Protein AF-A0A0M9ZND5-F1 (afdb_monomer_lite)

Foldseek 3Di:
DDDDDQWDWDQDDPDPVSVVVCVVPIGTDGDDDDDDDDDDDDPPPADAQPCVVVLVVPVVSVVVVVVVQVVCCVVVVHGPCCCNHVVPPVD

Secondary structure (DSSP, 8-state):
-PPP-SEE-----SSHHHHHHHHHH--PEEPPP-PPP-----TT---TTTTHHHHHH-HHHHHHHHHHHHHHHHHHSS-HHHHHHH--TT-

Sequence (91 aa):
SRAHFDHRAVVVAGSVEEAREGLAVVRPGGVVGGRLGVLFTGQGSQRVGMGRELYDSFPVFAEAFDEVCAAVDERLGCSLKDVVFEGGGLL

Structure (mmCIF, N/CA/C/O backbone):
data_AF-A0A0M9ZND5-F1
#
_entry.id   AF-A0A0M9ZND5-F1
#
loop_
_atom_site.group_PDB
_atom_site.id
_atom_site.type_symbol
_atom_site.label_atom_id
_atom_site.label_alt_id
_atom_site.label_comp_id
_atom_site.label_asym_id
_atom_site.label_entity_id
_atom_site.label_seq_id
_atom_site.pdbx_PDB_ins_code
_atom_site.Cartn_x
_atom_site.Cartn_y
_atom_site.Cartn_z
_atom_site.occupancy
_atom_site.B_iso_or_equiv
_atom_site.auth_seq_id
_atom_site.auth_comp_id
_atom_site.auth_asym_id
_atom_site.auth_atom_id
_atom_site.pdbx_PDB_model_num
ATOM 1 N N . SER A 1 1 ? 0.446 -11.338 -21.671 1.00 76.69 1 SER A N 1
ATOM 2 C CA . SER A 1 1 ? 1.520 -11.581 -20.685 1.00 76.69 1 SER A CA 1
ATOM 3 C C . SER A 1 1 ? 2.867 -11.516 -21.392 1.00 76.69 1 SER A C 1
ATOM 5 O O . SER A 1 1 ? 2.919 -11.892 -22.558 1.00 76.69 1 SER A O 1
ATOM 7 N N . ARG A 1 2 ? 3.921 -10.997 -20.746 1.00 88.31 2 ARG A N 1
ATOM 8 C CA . ARG A 1 2 ? 5.302 -11.016 -21.268 1.00 88.31 2 ARG A CA 1
ATOM 9 C C . ARG A 1 2 ? 6.065 -12.174 -20.623 1.00 88.31 2 ARG A C 1
ATOM 11 O O . ARG A 1 2 ? 5.749 -12.562 -19.503 1.00 88.31 2 ARG A O 1
ATOM 18 N N . ALA A 1 3 ? 7.066 -12.709 -21.315 1.00 89.75 3 ALA A N 1
ATOM 19 C CA . ALA A 1 3 ? 7.968 -13.689 -20.718 1.00 89.75 3 ALA A CA 1
ATOM 20 C C . ALA A 1 3 ? 8.778 -13.053 -19.573 1.00 89.75 3 ALA A C 1
ATOM 22 O O . ALA A 1 3 ? 9.166 -11.885 -19.653 1.00 89.75 3 ALA A O 1
ATOM 23 N N . HIS A 1 4 ? 9.030 -13.825 -18.517 1.00 86.88 4 HIS A N 1
ATOM 24 C CA . HIS A 1 4 ? 9.865 -13.411 -17.394 1.00 86.88 4 HIS A CA 1
ATOM 25 C C . HIS A 1 4 ? 11.276 -13.977 -17.559 1.00 86.88 4 HIS A C 1
ATOM 27 O O . HIS A 1 4 ? 11.446 -15.190 -17.597 1.00 86.88 4 HIS A O 1
ATOM 33 N N . PHE A 1 5 ? 12.270 -13.092 -17.621 1.00 91.38 5 PHE A N 1
ATOM 34 C CA . PHE A 1 5 ? 13.685 -13.451 -17.741 1.00 91.38 5 PHE A CA 1
ATOM 35 C C . PHE A 1 5 ? 14.432 -13.282 -16.408 1.00 91.38 5 PHE A C 1
ATOM 37 O O . PHE A 1 5 ? 13.906 -12.684 -15.456 1.00 91.38 5 PHE A O 1
ATOM 44 N N . ASP A 1 6 ? 15.666 -13.787 -16.368 1.00 94.00 6 ASP A N 1
ATOM 45 C CA . ASP A 1 6 ? 16.559 -13.771 -15.198 1.00 94.00 6 ASP A CA 1
ATOM 46 C C . ASP A 1 6 ? 17.170 -12.394 -14.907 1.00 94.00 6 ASP A C 1
ATOM 48 O O . ASP A 1 6 ? 17.720 -12.169 -13.833 1.00 94.00 6 ASP A O 1
ATOM 52 N N . HIS A 1 7 ? 17.035 -11.453 -15.841 1.00 94.75 7 HIS A N 1
ATOM 53 C CA . HIS A 1 7 ? 17.460 -10.067 -15.694 1.00 94.75 7 HIS A CA 1
ATOM 54 C C . HIS A 1 7 ? 16.245 -9.149 -15.749 1.00 94.75 7 HIS A C 1
ATOM 56 O O . HIS A 1 7 ? 15.479 -9.176 -16.716 1.00 94.75 7 HIS A O 1
ATOM 62 N N . ARG A 1 8 ? 16.049 -8.344 -14.699 1.00 94.94 8 ARG A N 1
ATOM 63 C CA . ARG A 1 8 ? 14.856 -7.501 -14.544 1.00 94.94 8 ARG A CA 1
ATOM 64 C C . ARG A 1 8 ? 15.221 -6.084 -14.127 1.00 94.94 8 ARG A C 1
ATOM 66 O O . ARG A 1 8 ? 16.171 -5.863 -13.382 1.00 94.94 8 ARG A O 1
ATOM 73 N N . ALA A 1 9 ? 14.430 -5.136 -14.609 1.00 95.19 9 ALA A N 1
ATOM 74 C CA . ALA A 1 9 ? 14.502 -3.722 -14.274 1.00 95.19 9 ALA A CA 1
ATOM 75 C C . ALA A 1 9 ? 13.080 -3.168 -14.126 1.00 95.19 9 ALA A C 1
ATOM 77 O O . ALA A 1 9 ? 12.170 -3.596 -14.839 1.00 95.19 9 ALA A O 1
ATOM 78 N N . VAL A 1 10 ? 12.907 -2.220 -13.205 1.00 95.19 10 VAL A N 1
ATOM 79 C CA . VAL A 1 10 ? 11.662 -1.478 -12.976 1.00 95.19 10 VAL A CA 1
ATOM 80 C C . VAL A 1 10 ? 12.018 0.001 -12.884 1.00 95.19 10 VAL A C 1
ATOM 82 O O . VAL A 1 10 ? 13.009 0.355 -12.250 1.00 95.19 10 VAL A O 1
ATOM 85 N N . VAL A 1 11 ? 11.211 0.847 -13.517 1.00 97.25 11 VAL A N 1
ATOM 86 C CA . VAL A 1 11 ? 11.273 2.307 -13.392 1.00 97.25 11 VAL A CA 1
ATOM 87 C C . VAL A 1 11 ? 9.947 2.756 -12.790 1.00 97.25 11 VAL A C 1
ATOM 89 O O . VAL A 1 11 ? 8.892 2.374 -13.293 1.00 97.25 11 VAL A O 1
ATOM 92 N N . VAL A 1 12 ? 10.005 3.527 -11.704 1.00 97.62 12 VAL A N 1
ATOM 93 C CA . VAL A 1 12 ? 8.840 4.177 -11.091 1.00 97.62 12 VAL A CA 1
ATOM 94 C C . VAL A 1 12 ? 8.879 5.639 -11.512 1.00 97.62 12 VAL A C 1
ATOM 96 O O . VAL A 1 12 ? 9.898 6.293 -11.312 1.00 97.62 12 VAL A O 1
ATOM 99 N N . ALA A 1 13 ? 7.807 6.121 -12.130 1.00 97.75 13 ALA A N 1
ATOM 100 C CA . ALA A 1 13 ? 7.734 7.462 -12.698 1.00 97.75 13 ALA A CA 1
ATOM 101 C C . ALA A 1 13 ? 6.317 8.025 -12.549 1.00 97.75 13 ALA A C 1
ATOM 103 O O . ALA A 1 13 ? 5.342 7.293 -12.739 1.00 97.75 13 ALA A O 1
ATOM 104 N N . GLY A 1 14 ? 6.217 9.314 -12.224 1.00 97.38 14 GLY A N 1
ATOM 105 C CA . GLY A 1 14 ? 4.966 10.074 -12.185 1.00 97.38 14 GLY A CA 1
ATOM 106 C C . GL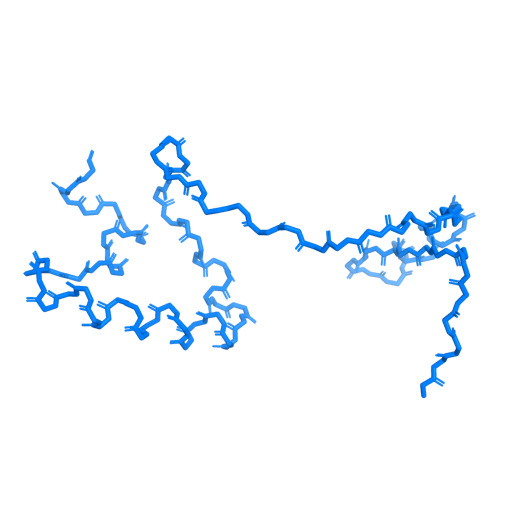Y A 1 14 ? 4.598 10.712 -13.529 1.00 97.38 14 GLY A C 1
ATOM 107 O O . GLY A 1 14 ? 3.471 11.171 -13.699 1.00 97.38 14 GLY A O 1
ATOM 108 N N . SER A 1 15 ? 5.523 10.717 -14.494 1.00 98.06 15 SER A N 1
ATOM 109 C CA . SER A 1 15 ? 5.348 11.299 -15.830 1.00 98.06 15 SER A CA 1
ATOM 110 C C . SER A 1 15 ? 6.040 10.476 -16.927 1.00 98.06 15 SER A C 1
ATOM 112 O O . SER A 1 15 ? 6.839 9.573 -16.663 1.00 98.06 15 SER A O 1
ATOM 114 N N . VAL A 1 16 ? 5.719 10.767 -18.193 1.00 98.25 16 VAL A N 1
ATOM 115 C CA . VAL A 1 16 ? 6.336 10.093 -19.352 1.00 98.25 16 VAL A CA 1
ATOM 116 C C . VAL A 1 16 ? 7.797 10.508 -19.503 1.00 98.25 16 VAL A C 1
ATOM 118 O O . VAL A 1 16 ? 8.643 9.689 -19.863 1.00 98.25 16 VAL A O 1
ATOM 121 N N . GLU A 1 17 ? 8.092 11.768 -19.218 1.00 98.25 17 GLU A N 1
ATOM 122 C CA . GLU A 1 17 ? 9.422 12.356 -19.237 1.00 98.25 17 GLU A CA 1
ATOM 123 C C . GLU A 1 17 ? 10.321 11.651 -18.214 1.00 98.25 17 GLU A C 1
ATOM 125 O O . GLU A 1 17 ? 11.353 11.097 -18.597 1.00 98.25 17 GLU A O 1
ATOM 130 N N . GLU A 1 18 ? 9.867 11.527 -16.961 1.00 98.19 18 GLU A N 1
ATOM 131 C CA . GLU A 1 18 ? 10.568 10.761 -15.919 1.00 98.19 18 GLU A CA 1
ATOM 132 C C . GLU A 1 18 ? 10.777 9.297 -16.324 1.00 98.19 18 GLU A C 1
ATOM 134 O O . GLU A 1 18 ? 11.856 8.733 -16.127 1.00 98.19 18 GLU A O 1
ATOM 139 N N . ALA A 1 19 ? 9.766 8.668 -16.936 1.00 98.25 19 ALA A N 1
ATOM 140 C CA . ALA A 1 19 ? 9.886 7.292 -17.401 1.00 98.25 19 ALA A CA 1
ATOM 141 C C . ALA A 1 19 ? 10.961 7.158 -18.489 1.00 98.25 19 ALA A C 1
ATOM 143 O O . ALA A 1 19 ? 11.734 6.201 -18.472 1.00 98.25 19 ALA A O 1
ATOM 144 N N . ARG A 1 20 ? 11.042 8.109 -19.429 1.00 98.25 20 ARG A N 1
ATOM 145 C CA . ARG A 1 20 ? 12.060 8.120 -20.491 1.00 98.25 20 ARG A CA 1
ATOM 146 C C . ARG A 1 20 ? 13.462 8.286 -19.931 1.00 98.25 20 ARG A C 1
ATOM 148 O O . ARG A 1 20 ? 14.356 7.547 -20.341 1.00 98.25 20 ARG A O 1
ATOM 155 N N . GLU A 1 21 ? 13.642 9.222 -19.009 1.00 98.00 21 GLU A N 1
ATOM 156 C CA . GLU A 1 21 ? 14.926 9.463 -18.354 1.00 98.00 21 GLU A CA 1
ATOM 157 C C . GLU A 1 21 ? 15.374 8.234 -17.560 1.00 98.00 21 GLU A C 1
ATOM 159 O O . GLU A 1 21 ? 16.490 7.749 -17.749 1.00 98.00 21 GLU A O 1
ATOM 164 N N . GLY A 1 22 ? 14.476 7.653 -16.758 1.00 97.94 22 GLY A N 1
ATOM 165 C CA . GLY A 1 22 ? 14.757 6.439 -15.995 1.00 97.94 22 GLY A CA 1
ATOM 166 C C . GLY A 1 22 ? 15.078 5.241 -16.890 1.00 97.94 22 GLY A C 1
ATOM 167 O O . GLY A 1 22 ? 16.053 4.528 -16.652 1.00 97.94 22 GLY A O 1
ATOM 168 N N . LEU A 1 23 ? 14.311 5.034 -17.965 1.00 97.75 23 LEU A N 1
ATOM 169 C CA . LEU A 1 23 ? 14.545 3.944 -18.918 1.00 97.75 23 LEU A CA 1
ATOM 170 C C . LEU A 1 23 ? 15.861 4.095 -19.691 1.00 97.75 23 LEU A C 1
ATOM 172 O O . LEU A 1 23 ? 16.454 3.083 -20.056 1.00 97.75 23 LEU A O 1
ATOM 176 N N . ALA A 1 24 ? 16.332 5.322 -19.930 1.00 97.88 24 ALA A N 1
ATOM 177 C CA . ALA A 1 24 ? 17.597 5.561 -20.623 1.00 97.88 24 ALA A CA 1
ATOM 178 C C . ALA A 1 24 ? 18.821 5.111 -19.805 1.00 97.88 24 ALA A C 1
ATOM 180 O O . ALA A 1 24 ? 19.867 4.815 -20.383 1.00 97.88 24 ALA A O 1
ATOM 181 N N . VAL A 1 25 ? 18.696 5.050 -18.475 1.00 97.56 25 VAL A N 1
ATOM 182 C CA . VAL A 1 25 ? 19.818 4.761 -17.567 1.00 97.56 25 VAL A CA 1
ATOM 183 C C . VAL A 1 25 ? 19.648 3.483 -16.746 1.00 97.56 25 VAL A C 1
ATOM 185 O O . VAL A 1 25 ? 20.619 3.025 -16.137 1.00 97.56 25 VAL A O 1
ATOM 188 N N . VAL A 1 26 ? 18.450 2.886 -16.718 1.00 97.06 26 VAL A N 1
ATOM 189 C CA . VAL A 1 26 ? 18.179 1.694 -15.909 1.00 97.06 26 VAL A CA 1
ATOM 190 C C . VAL A 1 26 ? 19.045 0.517 -16.354 1.00 97.06 26 VAL A C 1
ATOM 192 O O . VAL A 1 26 ? 19.164 0.196 -17.537 1.00 97.06 26 VAL A O 1
ATOM 195 N N . ARG A 1 27 ? 19.644 -0.164 -15.378 1.00 96.62 27 ARG A N 1
ATOM 196 C CA . ARG A 1 27 ? 20.419 -1.384 -15.604 1.00 96.62 27 ARG A CA 1
ATOM 197 C C . ARG A 1 27 ? 19.694 -2.559 -14.963 1.00 96.62 27 ARG A C 1
ATOM 199 O O . ARG A 1 27 ? 19.366 -2.474 -13.779 1.00 96.62 27 ARG A O 1
ATOM 206 N N . PRO A 1 28 ? 19.424 -3.643 -15.704 1.00 94.69 28 PRO A N 1
ATOM 207 C CA . PRO A 1 28 ? 18.745 -4.790 -15.132 1.00 94.69 28 PRO A CA 1
ATOM 208 C C . PRO A 1 28 ? 19.641 -5.506 -14.118 1.00 94.69 28 PRO A C 1
ATOM 210 O O . PRO A 1 28 ? 20.824 -5.739 -14.366 1.00 94.69 28 PRO A O 1
ATOM 213 N N . GLY A 1 29 ? 19.052 -5.881 -12.986 1.00 94.31 29 GLY A N 1
ATOM 214 C CA . GLY A 1 29 ? 19.680 -6.735 -11.984 1.00 94.31 29 GLY A CA 1
ATOM 215 C C . GLY A 1 29 ? 19.392 -8.209 -12.262 1.00 94.31 29 GLY A C 1
ATOM 216 O O . GLY A 1 29 ? 18.340 -8.545 -12.812 1.00 94.31 29 GLY A O 1
ATOM 217 N N . GLY A 1 30 ? 20.327 -9.084 -11.887 1.00 96.12 30 GLY A N 1
ATOM 218 C CA . GLY A 1 30 ? 20.083 -10.526 -11.865 1.00 96.12 30 GLY A CA 1
ATOM 219 C C . GLY A 1 30 ? 19.096 -10.885 -10.754 1.00 96.12 30 GLY A C 1
ATOM 220 O O . GLY A 1 30 ? 19.181 -10.353 -9.646 1.00 96.12 30 GLY A O 1
ATOM 221 N N . VAL A 1 31 ? 18.146 -11.768 -11.045 1.00 92.94 31 VAL A N 1
ATOM 222 C CA . VAL A 1 31 ? 17.189 -12.263 -10.051 1.00 92.94 31 VAL A CA 1
ATOM 223 C C . VAL A 1 31 ? 17.930 -13.074 -8.987 1.00 92.94 31 VAL A C 1
ATOM 225 O O . VAL A 1 31 ? 18.639 -14.029 -9.297 1.00 92.94 31 VAL A O 1
ATOM 228 N N . VAL A 1 32 ? 17.725 -12.719 -7.719 1.00 91.94 32 VAL A N 1
ATOM 229 C CA . VAL A 1 32 ? 18.188 -13.514 -6.578 1.00 91.94 32 VAL A CA 1
ATOM 230 C C . VAL A 1 32 ? 17.082 -14.490 -6.188 1.00 91.94 32 VAL A C 1
ATOM 232 O O . VAL A 1 32 ? 15.949 -14.087 -5.927 1.00 91.94 32 VAL A O 1
ATOM 235 N N . GLY A 1 33 ? 17.404 -15.783 -6.175 1.00 89.00 33 GLY A N 1
ATOM 236 C CA . GLY A 1 33 ? 16.476 -16.827 -5.745 1.00 89.00 33 GLY A CA 1
ATOM 237 C C . GLY A 1 33 ? 16.242 -16.806 -4.232 1.00 89.00 33 GLY A C 1
ATOM 238 O O . GLY A 1 33 ? 17.131 -16.464 -3.457 1.00 89.00 33 GLY A O 1
ATOM 239 N N . GLY A 1 34 ? 15.045 -17.202 -3.802 1.00 91.50 34 GLY A N 1
ATOM 240 C CA . GLY A 1 34 ? 14.687 -17.281 -2.388 1.00 91.50 34 GLY A CA 1
ATOM 241 C C . GLY A 1 34 ? 13.179 -17.353 -2.172 1.00 91.50 34 GLY A C 1
ATOM 242 O O . GLY A 1 34 ? 12.396 -17.249 -3.116 1.00 91.50 34 GLY A O 1
ATOM 243 N N . ARG A 1 35 ? 12.771 -17.539 -0.913 1.00 93.94 35 ARG A N 1
ATOM 244 C CA . ARG A 1 35 ? 11.373 -17.382 -0.487 1.00 93.94 35 ARG A CA 1
ATOM 245 C C . ARG A 1 35 ? 11.197 -16.016 0.175 1.00 93.94 35 ARG A C 1
ATOM 247 O O . ARG A 1 35 ? 12.115 -15.531 0.829 1.00 93.94 35 ARG A O 1
ATOM 254 N N . LEU A 1 36 ? 10.013 -15.426 0.026 1.00 94.12 36 LEU A N 1
ATOM 255 C CA . LEU A 1 36 ? 9.641 -14.196 0.723 1.00 94.12 36 LEU A CA 1
ATOM 256 C C . LEU A 1 36 ? 9.405 -14.490 2.210 1.00 94.12 36 LEU A C 1
ATOM 258 O O . LEU A 1 36 ? 8.596 -15.354 2.545 1.00 94.12 36 LEU A O 1
ATOM 262 N N . GLY A 1 37 ? 10.091 -13.758 3.086 1.00 95.69 37 GLY A N 1
ATOM 263 C CA . GLY A 1 37 ? 9.770 -13.680 4.510 1.00 95.69 37 GLY A CA 1
ATOM 264 C C . GLY A 1 37 ? 9.070 -12.358 4.816 1.00 95.69 37 GLY A C 1
ATOM 265 O O . GLY A 1 37 ? 9.539 -11.310 4.378 1.00 95.69 37 GLY A O 1
ATOM 266 N N . VAL A 1 38 ? 7.965 -12.404 5.562 1.00 96.56 38 VAL A N 1
ATOM 267 C CA . VAL A 1 38 ? 7.255 -11.211 6.051 1.00 96.56 38 VAL A CA 1
ATOM 268 C C . VAL A 1 38 ? 7.533 -11.069 7.543 1.00 96.56 38 VAL A C 1
ATOM 270 O O . VAL A 1 38 ? 7.300 -12.007 8.304 1.00 96.56 38 VAL A O 1
ATOM 273 N N . LEU A 1 39 ? 8.053 -9.913 7.957 1.00 96.75 39 LEU A N 1
ATOM 274 C CA . LEU A 1 39 ? 8.354 -9.616 9.355 1.00 96.75 39 LEU A CA 1
ATOM 275 C C . LEU A 1 39 ? 7.294 -8.669 9.926 1.00 96.75 39 LEU A C 1
ATOM 277 O O . LEU A 1 39 ? 7.176 -7.530 9.484 1.00 96.75 39 LEU A O 1
ATOM 281 N N . PHE A 1 40 ? 6.560 -9.134 10.934 1.00 93.56 40 PHE A N 1
ATOM 282 C CA . PHE A 1 40 ? 5.583 -8.335 11.674 1.00 93.56 40 PHE A CA 1
ATOM 283 C C . PHE A 1 40 ? 6.266 -7.704 12.889 1.00 93.56 40 PHE A C 1
ATOM 285 O O . PHE A 1 40 ? 6.237 -8.244 13.994 1.00 93.56 40 PHE A O 1
ATOM 292 N N . THR A 1 41 ? 6.963 -6.590 12.664 1.00 92.50 41 THR A N 1
ATOM 293 C CA . THR A 1 41 ? 7.559 -5.806 13.753 1.00 92.50 41 THR A CA 1
ATOM 294 C C . THR A 1 41 ? 6.478 -5.095 14.564 1.00 92.50 41 THR A C 1
ATOM 296 O O . THR A 1 41 ? 5.405 -4.804 14.044 1.00 92.50 41 THR A O 1
ATOM 299 N N . GLY A 1 42 ? 6.771 -4.779 15.826 1.00 87.88 42 GLY A N 1
ATOM 300 C CA . GLY A 1 42 ? 5.835 -4.091 16.715 1.00 87.88 42 GLY A CA 1
ATOM 301 C C . GLY A 1 42 ? 6.335 -2.716 17.156 1.00 87.88 42 GLY A C 1
ATOM 302 O O . GLY A 1 42 ? 6.533 -1.808 16.346 1.00 87.88 42 GLY A O 1
ATOM 303 N N . GLN A 1 43 ? 6.515 -2.589 18.471 1.00 90.06 43 GLN A N 1
ATOM 304 C CA . GLN A 1 43 ? 6.831 -1.351 19.180 1.00 90.06 43 GLN A CA 1
ATOM 305 C C . GLN A 1 43 ? 7.997 -0.565 18.552 1.00 90.06 43 GLN A C 1
ATOM 307 O O . GLN A 1 43 ? 9.038 -1.131 18.225 1.00 90.06 43 GLN A O 1
ATOM 312 N N . GLY A 1 44 ? 7.829 0.757 18.448 1.00 91.75 44 GLY A N 1
ATOM 313 C CA . GLY A 1 44 ? 8.849 1.701 17.980 1.00 91.75 44 GLY A CA 1
ATOM 314 C C . GLY A 1 44 ? 8.658 2.165 16.535 1.00 91.75 44 GLY A C 1
ATOM 315 O O . GLY A 1 44 ? 9.350 3.079 16.101 1.00 91.75 44 GLY A O 1
ATOM 316 N N . SER A 1 45 ? 7.713 1.569 15.803 1.00 91.44 45 SER A N 1
ATOM 317 C CA . SER A 1 45 ? 7.378 1.942 14.422 1.00 91.44 45 SER A CA 1
ATOM 318 C C . SER A 1 45 ? 6.144 2.847 14.301 1.00 91.44 45 SER A C 1
ATOM 320 O O . SER A 1 45 ? 5.852 3.344 13.212 1.00 91.44 45 SER A O 1
ATOM 322 N N . GLN A 1 46 ? 5.415 3.073 15.399 1.00 91.25 46 GLN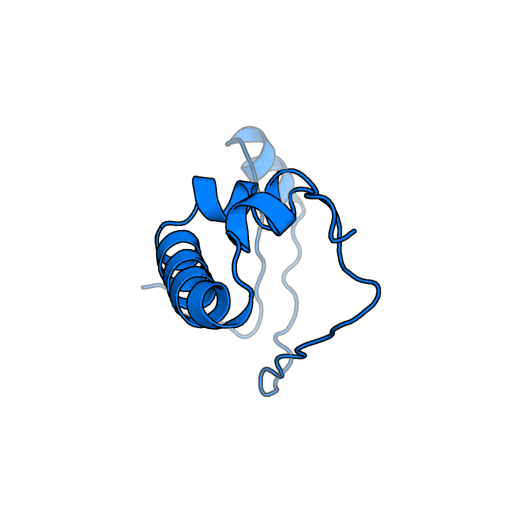 A N 1
ATOM 323 C CA . GLN A 1 46 ? 4.162 3.820 15.376 1.00 91.25 46 GLN A CA 1
ATOM 324 C C . GLN A 1 46 ? 4.372 5.315 15.102 1.00 91.25 46 GLN A C 1
ATOM 326 O O . GLN A 1 46 ? 5.290 5.944 15.628 1.00 91.25 46 GLN A O 1
ATOM 331 N N . ARG A 1 47 ? 3.468 5.897 14.311 1.00 92.69 47 ARG A N 1
ATOM 332 C CA . ARG A 1 47 ? 3.336 7.343 14.093 1.00 92.69 47 ARG A CA 1
ATOM 333 C C . ARG A 1 47 ? 1.869 7.689 13.865 1.00 92.69 47 ARG A C 1
ATOM 335 O O . ARG A 1 47 ? 1.141 6.890 13.275 1.00 92.69 47 ARG A O 1
ATOM 342 N N . VAL A 1 48 ? 1.460 8.887 14.274 1.00 94.81 48 VAL A N 1
ATOM 343 C CA . VAL A 1 48 ? 0.116 9.399 13.970 1.00 94.81 48 VAL A CA 1
ATOM 344 C C . VAL A 1 48 ? -0.073 9.462 12.450 1.00 94.81 48 VAL A C 1
ATOM 346 O O . VAL A 1 48 ? 0.832 9.858 11.709 1.00 94.81 48 VAL A O 1
ATOM 349 N N . GLY A 1 49 ? -1.230 9.003 11.977 1.00 95.19 49 GLY A N 1
ATOM 350 C CA . GLY A 1 49 ? -1.572 8.942 10.557 1.00 95.19 49 GLY A CA 1
ATOM 351 C C . GLY A 1 49 ? -0.854 7.838 9.774 1.00 95.19 49 GLY A C 1
ATOM 352 O O . GLY A 1 49 ? -0.790 7.912 8.544 1.00 95.19 49 GLY A O 1
ATOM 353 N N . MET A 1 50 ? -0.271 6.825 10.430 1.00 94.50 50 MET A N 1
ATOM 354 C CA . MET A 1 50 ? 0.279 5.672 9.706 1.00 94.50 50 MET A CA 1
ATOM 355 C C . MET A 1 50 ? -0.809 4.964 8.886 1.00 94.50 50 MET A C 1
ATOM 357 O O . MET A 1 50 ? -1.949 4.839 9.320 1.00 94.50 50 MET A O 1
ATOM 361 N N . GLY A 1 51 ? -0.463 4.529 7.673 1.00 95.56 51 GLY A N 1
ATOM 362 C CA .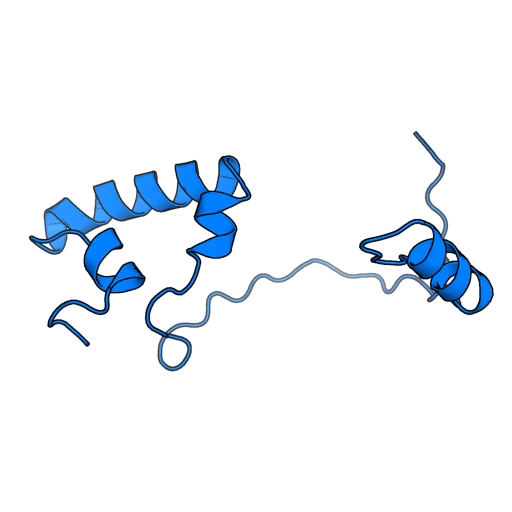 GLY A 1 51 ? -1.381 3.802 6.790 1.00 95.56 51 GLY A CA 1
ATOM 363 C C . GLY A 1 51 ? -2.483 4.637 6.124 1.00 95.56 51 GLY A C 1
ATOM 364 O O . GLY A 1 51 ? -3.126 4.112 5.225 1.00 95.56 51 GLY A O 1
ATOM 365 N N . ARG A 1 52 ? -2.677 5.920 6.474 1.00 96.94 52 ARG A N 1
ATOM 366 C CA . ARG A 1 52 ? -3.770 6.745 5.919 1.00 96.94 52 ARG A CA 1
ATOM 36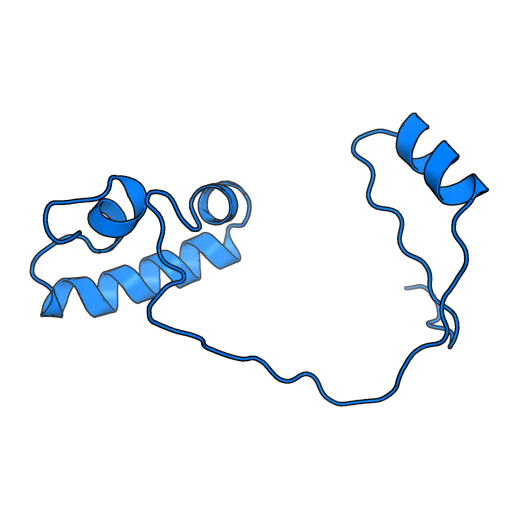7 C C . ARG A 1 52 ? -3.714 6.880 4.394 1.00 96.94 52 ARG A C 1
ATOM 369 O O . ARG A 1 52 ? -4.693 6.601 3.723 1.00 96.94 52 ARG A O 1
ATOM 376 N N . GLU A 1 53 ? -2.554 7.213 3.833 1.00 97.38 53 GLU A N 1
ATOM 377 C CA . GLU A 1 53 ? -2.403 7.316 2.371 1.00 97.38 53 GLU A CA 1
ATOM 378 C C . GLU A 1 53 ? -2.674 5.981 1.658 1.00 97.38 53 GLU A C 1
ATOM 380 O O . GLU A 1 53 ? -3.215 5.966 0.553 1.00 97.38 53 GLU A O 1
ATOM 385 N N . LEU A 1 54 ? -2.331 4.851 2.293 1.00 97.88 54 LEU A N 1
ATOM 386 C CA . LEU A 1 54 ? -2.631 3.524 1.751 1.00 97.88 54 LEU A CA 1
ATOM 387 C C . LEU A 1 54 ? -4.129 3.227 1.805 1.00 97.88 54 LEU A C 1
ATOM 389 O O . LEU A 1 54 ? -4.668 2.693 0.840 1.00 97.88 54 LEU A O 1
ATOM 393 N N . TYR A 1 55 ? -4.780 3.596 2.908 1.00 98.31 55 TYR A N 1
ATOM 394 C CA . TYR A 1 55 ? -6.225 3.496 3.082 1.00 98.31 55 TYR A CA 1
ATOM 395 C C . TYR A 1 55 ? -6.964 4.271 1.987 1.00 98.31 55 TYR A C 1
ATOM 397 O O . TYR A 1 55 ? -7.843 3.721 1.332 1.00 98.31 55 TYR A O 1
ATOM 405 N N . ASP A 1 56 ? -6.544 5.506 1.719 1.00 98.06 56 ASP A N 1
ATOM 406 C CA . ASP A 1 56 ? -7.189 6.359 0.718 1.00 98.06 56 ASP A CA 1
ATOM 407 C C . ASP A 1 56 ? -6.917 5.891 -0.727 1.00 98.06 56 ASP A C 1
ATOM 409 O O . ASP A 1 56 ? -7.739 6.104 -1.618 1.00 98.06 56 ASP A O 1
ATOM 413 N N . SER A 1 57 ? -5.772 5.241 -0.974 1.00 98.31 57 SER A N 1
ATOM 414 C CA . SER A 1 57 ? -5.323 4.879 -2.330 1.00 98.31 57 SER A CA 1
ATOM 415 C C . SER A 1 57 ? -5.669 3.449 -2.757 1.00 98.31 57 SER A C 1
ATOM 417 O O . SER A 1 57 ? -5.785 3.181 -3.954 1.00 98.31 57 SER A O 1
ATOM 419 N N . PHE A 1 58 ? -5.789 2.507 -1.815 1.00 98.31 58 PHE A N 1
ATOM 420 C CA . PHE A 1 58 ? -5.874 1.076 -2.118 1.00 98.31 58 PHE A CA 1
ATOM 421 C C . PHE A 1 58 ? -7.075 0.421 -1.419 1.00 98.31 58 PHE A C 1
ATOM 423 O O . PHE A 1 58 ? -6.984 0.103 -0.232 1.00 98.31 58 PHE A O 1
ATOM 430 N N . PRO A 1 59 ? -8.163 0.100 -2.153 1.00 98.25 59 PRO A N 1
ATOM 431 C CA . PRO A 1 59 ? -9.368 -0.504 -1.574 1.00 98.25 59 PRO A CA 1
ATOM 432 C C . PRO A 1 59 ? -9.103 -1.783 -0.773 1.00 98.25 59 PRO A C 1
ATOM 434 O O . PRO A 1 59 ? -9.632 -1.948 0.316 1.00 98.25 59 PRO A O 1
ATOM 437 N N . VAL A 1 60 ? -8.198 -2.645 -1.250 1.00 98.62 60 VAL A N 1
ATOM 438 C CA . VAL A 1 60 ? -7.837 -3.889 -0.546 1.00 98.62 60 VAL A CA 1
ATOM 439 C C . VAL A 1 60 ? -7.177 -3.610 0.810 1.00 98.62 60 VAL A C 1
ATOM 441 O O . VAL A 1 60 ? -7.375 -4.364 1.758 1.00 98.62 60 VAL A O 1
ATOM 444 N N . PHE A 1 61 ? -6.394 -2.531 0.922 1.00 98.44 61 PHE A N 1
ATOM 445 C CA . PHE A 1 61 ? -5.830 -2.125 2.209 1.00 98.44 61 PHE A CA 1
ATOM 446 C C . PHE A 1 61 ? -6.925 -1.567 3.120 1.00 98.44 61 PHE A C 1
ATOM 448 O O . PHE A 1 61 ? -6.959 -1.916 4.295 1.00 98.44 61 PHE A O 1
ATOM 455 N N . ALA A 1 62 ? -7.818 -0.733 2.580 1.00 98.50 62 ALA A N 1
ATOM 456 C CA . ALA A 1 62 ? -8.915 -0.141 3.338 1.00 98.50 62 ALA A CA 1
ATOM 457 C C . ALA A 1 62 ? -9.846 -1.205 3.934 1.00 98.50 62 ALA A C 1
ATOM 459 O O . ALA A 1 62 ? -10.109 -1.179 5.133 1.00 98.50 62 ALA A O 1
ATOM 460 N N . GLU A 1 63 ? -10.258 -2.181 3.122 1.00 98.69 63 GLU A N 1
ATOM 461 C CA . GLU A 1 63 ? -11.109 -3.298 3.541 1.00 98.69 63 GLU A CA 1
ATOM 462 C C . GLU A 1 63 ? -10.459 -4.117 4.665 1.00 98.69 63 GLU A C 1
ATOM 464 O O . GLU A 1 63 ? -11.070 -4.324 5.713 1.00 98.69 63 GLU A O 1
ATOM 469 N N . ALA A 1 64 ? -9.197 -4.525 4.489 1.00 98.56 64 ALA A N 1
ATOM 470 C CA . ALA A 1 64 ? -8.477 -5.301 5.499 1.00 98.56 64 ALA A CA 1
ATOM 471 C C . ALA A 1 64 ? -8.224 -4.500 6.789 1.00 98.56 64 ALA A C 1
ATOM 473 O O . ALA A 1 64 ? -8.271 -5.049 7.889 1.00 98.56 64 ALA A O 1
ATOM 474 N N . PHE A 1 65 ? -7.944 -3.200 6.670 1.00 98.38 65 PHE A N 1
ATOM 475 C CA . PHE A 1 65 ? -7.742 -2.322 7.817 1.00 98.38 65 PHE A CA 1
ATOM 476 C C . PHE A 1 65 ? -9.036 -2.143 8.620 1.00 98.38 65 PHE A C 1
ATOM 478 O O . PHE A 1 65 ? -9.015 -2.290 9.842 1.00 98.38 65 PHE A O 1
ATOM 485 N N . ASP A 1 66 ? -10.161 -1.886 7.947 1.00 98.19 66 ASP A N 1
ATOM 486 C CA . ASP A 1 66 ? -11.463 -1.720 8.598 1.00 98.19 66 ASP A CA 1
ATOM 487 C C . ASP A 1 66 ? -11.937 -3.021 9.273 1.00 98.19 66 ASP A C 1
ATOM 489 O O . ASP A 1 66 ? -12.464 -2.966 10.385 1.00 98.19 66 ASP A O 1
ATOM 493 N N . GLU A 1 67 ? -11.691 -4.192 8.668 1.00 98.31 67 GLU A N 1
ATOM 494 C CA . GLU A 1 67 ? -11.979 -5.498 9.284 1.00 98.31 67 GLU A CA 1
ATOM 495 C C . GLU A 1 67 ? -11.219 -5.680 10.609 1.00 98.31 67 GLU A C 1
ATOM 497 O O . GLU A 1 67 ? -11.799 -6.071 11.626 1.00 98.31 67 GLU A O 1
ATOM 502 N N . VAL A 1 68 ? -9.922 -5.355 10.621 1.00 97.12 68 VAL A N 1
ATOM 503 C CA . VAL A 1 68 ? -9.088 -5.462 11.826 1.00 97.12 68 VAL A CA 1
ATOM 504 C C . VAL A 1 68 ? -9.520 -4.454 12.888 1.00 97.12 68 VAL A C 1
ATOM 506 O O . VAL A 1 68 ? -9.620 -4.830 14.056 1.00 97.12 68 VAL A O 1
ATOM 509 N N . CYS A 1 69 ? -9.802 -3.202 12.514 1.00 97.25 69 CYS A N 1
ATOM 510 C CA . CYS A 1 69 ? -10.323 -2.206 13.450 1.00 97.25 69 CYS A CA 1
ATOM 511 C C . CYS A 1 69 ? -11.625 -2.689 14.092 1.00 97.25 69 CYS A C 1
ATOM 513 O O . CYS A 1 69 ? -11.689 -2.758 15.314 1.00 97.25 69 CYS A O 1
ATOM 515 N N . ALA A 1 70 ? -12.603 -3.148 13.306 1.00 96.50 70 ALA A N 1
ATOM 516 C CA . ALA A 1 70 ? -13.869 -3.652 13.838 1.00 96.50 70 ALA A CA 1
ATOM 517 C C . ALA A 1 70 ? -13.670 -4.802 14.846 1.00 96.50 70 ALA A C 1
ATOM 519 O O . ALA A 1 70 ? -14.283 -4.809 15.912 1.00 96.50 70 ALA A O 1
ATOM 520 N N . ALA A 1 71 ? -12.763 -5.740 14.555 1.00 97.06 71 ALA A N 1
ATOM 521 C CA . ALA A 1 71 ? -12.459 -6.857 15.449 1.00 97.06 71 ALA A CA 1
ATOM 522 C C . ALA A 1 71 ? -11.733 -6.444 16.750 1.00 97.06 71 ALA A C 1
ATOM 524 O O . ALA A 1 71 ? -11.789 -7.166 17.756 1.00 97.06 71 ALA A O 1
ATOM 525 N N . VAL A 1 72 ? -11.010 -5.320 16.740 1.00 96.19 72 VAL A N 1
ATOM 526 C CA . VAL A 1 72 ? -10.249 -4.813 17.893 1.00 96.19 72 VAL A CA 1
ATOM 527 C C . VAL A 1 72 ? -11.072 -3.836 18.729 1.00 96.19 72 VAL A C 1
ATOM 529 O O . VAL A 1 72 ? -10.983 -3.889 19.956 1.00 96.19 72 VAL A O 1
ATOM 532 N N . ASP A 1 73 ? -11.901 -3.004 18.103 1.00 95.94 73 ASP A N 1
ATOM 533 C CA . ASP A 1 73 ? -12.705 -1.963 18.752 1.00 95.94 73 ASP A CA 1
ATOM 534 C C . ASP A 1 73 ? -13.619 -2.543 19.842 1.00 95.94 73 ASP A C 1
ATOM 536 O O . ASP A 1 73 ? -13.727 -1.971 20.928 1.00 95.94 73 ASP A O 1
ATOM 540 N N . GLU A 1 74 ? -14.178 -3.742 19.618 1.00 91.94 74 GLU A N 1
ATOM 541 C CA . GLU A 1 74 ? -14.970 -4.485 20.614 1.00 91.94 74 GLU A CA 1
ATOM 542 C C . GLU A 1 74 ? -14.221 -4.706 21.939 1.00 91.94 74 GLU A C 1
ATOM 544 O O . GLU A 1 74 ? -14.826 -4.738 23.010 1.00 91.94 74 GLU A O 1
ATOM 549 N N . ARG A 1 75 ? -12.895 -4.874 21.873 1.00 94.69 75 ARG A N 1
ATOM 550 C CA . ARG A 1 75 ? -12.025 -5.111 23.036 1.00 94.69 75 ARG A CA 1
ATOM 551 C C . ARG A 1 75 ? -11.379 -3.831 23.551 1.00 94.69 75 ARG A C 1
ATOM 553 O O . ARG A 1 75 ? -11.092 -3.741 24.741 1.00 94.69 75 ARG A O 1
ATOM 560 N N . LEU A 1 76 ? -11.113 -2.880 22.659 1.00 92.94 76 LEU A N 1
ATOM 561 C CA . LEU A 1 76 ? -10.443 -1.623 22.973 1.00 92.94 76 LEU A CA 1
ATOM 562 C C . LEU A 1 76 ? -11.390 -0.623 23.655 1.00 92.94 76 LEU A C 1
ATOM 564 O O . LEU A 1 76 ? -10.944 0.180 24.470 1.00 92.94 76 LEU A O 1
ATOM 568 N N . GLY A 1 77 ? -12.691 -0.684 23.350 1.00 92.38 77 GLY A N 1
ATOM 569 C CA . GLY A 1 77 ? -13.704 0.225 23.896 1.00 92.38 77 GLY A CA 1
ATOM 570 C C . GLY A 1 77 ? -13.712 1.615 23.249 1.00 92.38 77 GLY A C 1
ATOM 571 O O . GLY A 1 77 ? -14.452 2.493 23.690 1.00 92.38 77 GLY A O 1
ATOM 572 N N . CYS A 1 78 ? -12.905 1.824 22.209 1.00 93.25 78 CYS A N 1
ATOM 573 C CA . CYS A 1 78 ? -12.885 3.016 21.367 1.00 93.25 78 CYS A CA 1
ATOM 574 C C . CYS A 1 78 ? -12.485 2.642 19.930 1.00 93.25 78 CYS A C 1
ATOM 576 O O . CYS A 1 78 ? -12.112 1.500 19.670 1.00 93.25 78 CYS A O 1
ATOM 578 N N . SER A 1 79 ? -12.564 3.611 19.014 1.00 95.00 79 SER A N 1
ATOM 579 C CA . SER A 1 79 ? -12.155 3.452 17.615 1.00 95.00 79 SER A CA 1
ATOM 580 C C . SER A 1 79 ? -10.631 3.392 17.501 1.00 95.00 79 SER A C 1
ATOM 582 O O . SER A 1 79 ? -9.940 4.401 17.673 1.00 95.00 79 SER A O 1
ATOM 584 N N . LEU A 1 80 ? -10.089 2.218 17.169 1.00 95.25 80 LEU A N 1
ATOM 585 C CA . LEU A 1 80 ? -8.673 2.051 16.847 1.00 95.25 80 LEU A CA 1
ATOM 586 C C . LEU A 1 80 ? -8.289 2.913 15.643 1.00 95.25 80 LEU A C 1
ATOM 588 O O . LEU A 1 80 ? -7.190 3.468 15.603 1.00 95.25 80 LEU A O 1
ATOM 592 N N . LYS A 1 81 ? -9.197 3.047 14.673 1.00 95.75 81 LYS A N 1
ATOM 593 C CA . LYS A 1 81 ? -8.988 3.880 13.491 1.00 95.75 81 LYS A CA 1
ATOM 594 C C . LYS A 1 81 ? -8.693 5.319 13.892 1.00 95.75 81 LYS A C 1
ATOM 596 O O . LYS A 1 81 ? -7.659 5.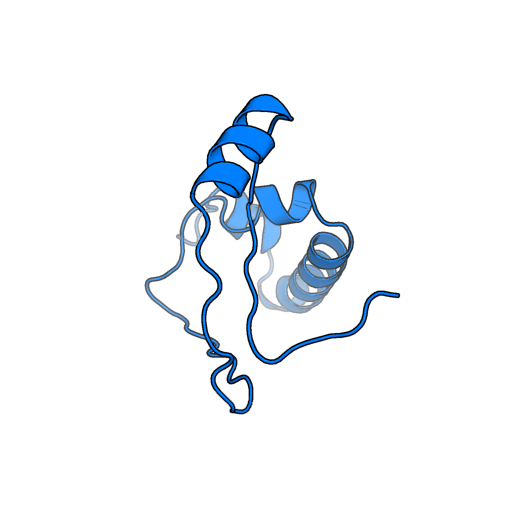834 13.481 1.00 95.75 81 LYS A O 1
ATOM 601 N N . ASP A 1 82 ? -9.509 5.917 14.759 1.00 94.81 82 ASP A N 1
ATOM 602 C CA . ASP A 1 82 ? -9.329 7.302 15.219 1.00 94.81 82 ASP A CA 1
ATOM 603 C C . ASP A 1 82 ? -8.011 7.461 15.989 1.00 94.81 82 ASP A C 1
ATOM 605 O O . ASP A 1 82 ? -7.265 8.418 15.775 1.00 94.81 82 ASP A O 1
ATOM 609 N N . VAL A 1 83 ? -7.652 6.477 16.823 1.00 94.06 83 VAL A N 1
ATOM 610 C CA . VAL A 1 83 ? -6.361 6.462 17.533 1.00 94.06 83 VAL A CA 1
ATOM 611 C C . VAL A 1 83 ? -5.189 6.489 16.550 1.00 94.06 83 VAL A C 1
ATOM 613 O O . VAL A 1 83 ? -4.282 7.308 16.696 1.00 94.06 83 VAL A O 1
ATOM 616 N N . VAL A 1 84 ? -5.207 5.631 15.528 1.00 95.00 84 VAL A N 1
ATOM 617 C CA . VAL A 1 84 ? -4.136 5.546 14.522 1.00 95.00 84 VAL A CA 1
ATOM 618 C C . VAL A 1 84 ? -4.075 6.814 13.667 1.00 95.00 84 VAL A C 1
ATOM 620 O O . VAL A 1 84 ? -2.990 7.282 13.317 1.00 95.00 84 VAL A O 1
ATOM 623 N N . PHE A 1 85 ? -5.227 7.376 13.319 1.00 95.44 85 PHE A N 1
ATOM 624 C CA . PHE A 1 85 ? -5.364 8.437 12.327 1.00 95.44 85 PHE A CA 1
ATOM 625 C C . PHE A 1 85 ? -5.211 9.847 12.890 1.00 95.44 85 PHE A C 1
ATOM 627 O O . PHE A 1 85 ? -4.716 10.721 12.171 1.00 95.44 85 PHE A O 1
ATOM 634 N N . GLU A 1 86 ? -5.603 10.059 14.140 1.00 91.50 86 GLU A N 1
ATOM 635 C CA . GLU A 1 86 ? -5.654 11.375 14.784 1.00 91.50 86 GLU A CA 1
ATOM 636 C C . GLU A 1 86 ? -4.774 11.450 16.035 1.00 91.50 86 GLU A C 1
ATOM 638 O 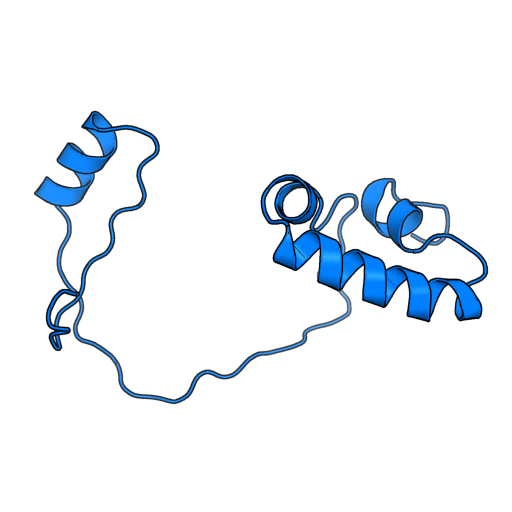O . GLU A 1 86 ? -4.507 12.541 16.530 1.00 91.50 86 GLU A O 1
ATOM 643 N N . GLY A 1 87 ? -4.257 10.313 16.514 1.00 74.12 87 GLY A N 1
ATOM 644 C CA . GLY A 1 87 ? -3.409 10.270 17.702 1.00 74.12 87 GLY A CA 1
ATOM 645 C C . GLY A 1 87 ? -4.210 10.438 18.988 1.00 74.12 87 GLY A C 1
ATOM 646 O O . GLY A 1 87 ? -3.818 11.223 19.847 1.00 74.12 87 GLY A O 1
ATOM 647 N N . GLY A 1 88 ? -5.344 9.733 19.103 1.00 63.53 88 GLY A N 1
ATOM 648 C CA . GLY A 1 88 ? -6.197 9.739 20.299 1.00 63.53 88 GLY A CA 1
ATOM 649 C C . GLY A 1 88 ? -5.420 9.481 21.600 1.00 63.53 88 GLY A C 1
ATOM 650 O O . GLY A 1 88 ? -4.294 8.997 21.566 1.00 63.53 88 GLY A O 1
ATOM 651 N N . GLY A 1 89 ? -6.033 9.765 22.758 1.00 57.50 89 GLY A N 1
ATOM 652 C CA . GLY A 1 89 ? -5.373 9.831 24.082 1.00 57.50 89 GLY A CA 1
ATOM 653 C C . GLY A 1 89 ? -4.758 8.539 24.657 1.00 57.50 89 GLY A C 1
ATOM 654 O O . GLY A 1 89 ? -4.563 8.446 25.865 1.00 57.50 89 GLY A O 1
ATOM 655 N N . LEU A 1 90 ? -4.505 7.539 23.813 1.00 58.81 90 LEU A N 1
ATOM 656 C CA . LEU A 1 90 ? -3.774 6.300 24.084 1.00 58.81 90 LEU A CA 1
ATOM 657 C C . LEU A 1 90 ? -2.294 6.363 23.640 1.00 58.81 90 LEU A C 1
ATOM 659 O O . LEU A 1 90 ? -1.556 5.413 23.908 1.00 58.81 90 LEU A O 1
ATOM 663 N N . LEU A 1 91 ? -1.870 7.441 22.966 1.00 53.44 91 LEU A N 1
ATOM 664 C CA . LEU A 1 91 ? -0.474 7.760 22.626 1.00 53.44 91 LEU A CA 1
ATOM 665 C C . LEU A 1 91 ? 0.028 8.952 23.448 1.00 53.44 91 LEU A C 1
ATOM 667 O O . LEU A 1 91 ? 1.246 8.965 23.736 1.00 53.44 91 LEU A O 1
#

Radius of gyration: 19.69 Å; chains: 1; bounding box: 35×30×45 Å

pLDDT: mean 93.28, std 8.54, range [53.44, 98.69]